Protein AF-A0A965LK51-F1 (afdb_monomer_lite)

Secondary structure (DSSP, 8-state):
------HHHHHHHHHHHHHHHHHHHHHHHHHHHHHHHHHHHHHTTTTS-S----------HHHHHHHHHHHHHHHHTTSS-HHHHHHHHHHHH-

Radius of gyration: 30.07 Å; chains: 1; bounding box: 59×20×89 Å

pLDDT: mean 75.63, std 17.56, range [42.25, 96.0]

Structure (mmCIF, N/CA/C/O backbone):
data_AF-A0A965LK51-F1
#
_entry.id   AF-A0A965LK51-F1
#
loop_
_atom_site.group_PDB
_atom_site.id
_atom_site.type_symbol
_atom_site.label_atom_id
_atom_site.label_alt_id
_atom_site.label_comp_id
_atom_site.label_asym_id
_atom_site.label_entity_id
_atom_site.label_seq_id
_atom_site.pdbx_PDB_ins_code
_atom_site.Cartn_x
_atom_site.Cartn_y
_atom_site.Cartn_z
_atom_site.occupancy
_atom_site.B_iso_or_equiv
_atom_site.auth_seq_id
_atom_site.auth_comp_id
_atom_site.auth_asym_id
_atom_site.auth_atom_id
_atom_site.pdbx_PDB_model_num
ATOM 1 N N . THR A 1 1 ? 38.928 10.066 -55.689 1.00 45.44 1 THR A N 1
ATOM 2 C CA . THR A 1 1 ? 39.020 8.891 -54.799 1.00 45.44 1 THR A CA 1
ATOM 3 C C . THR A 1 1 ? 37.901 8.983 -53.788 1.00 45.44 1 THR A C 1
ATOM 5 O O . THR A 1 1 ? 37.933 9.874 -52.953 1.00 45.44 1 THR A O 1
ATOM 8 N N . VAL A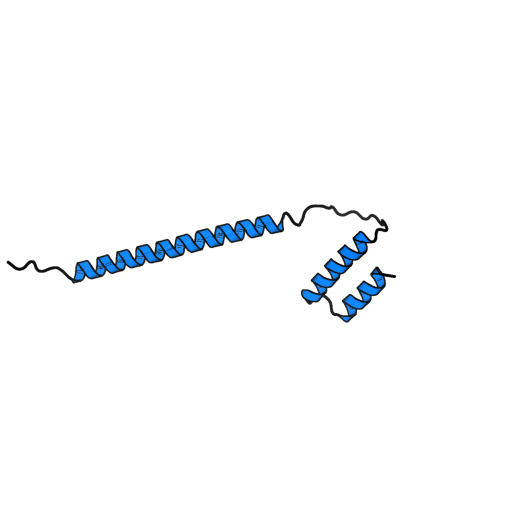 1 2 ? 36.844 8.182 -53.940 1.00 48.50 2 VAL A N 1
ATOM 9 C CA . VAL A 1 2 ? 35.670 8.253 -53.056 1.00 48.50 2 VAL A CA 1
ATOM 10 C C . VAL A 1 2 ? 36.015 7.505 -51.772 1.00 48.50 2 VAL A C 1
ATOM 12 O O . VAL A 1 2 ? 36.286 6.306 -51.818 1.00 48.50 2 VAL A O 1
ATOM 15 N N . ALA A 1 3 ? 36.077 8.221 -50.649 1.00 58.31 3 ALA A N 1
ATOM 16 C CA . ALA A 1 3 ? 36.261 7.622 -49.336 1.00 58.31 3 ALA A CA 1
ATOM 17 C C . ALA A 1 3 ? 35.110 6.637 -49.084 1.00 58.31 3 ALA A C 1
ATOM 19 O O . ALA A 1 3 ? 33.960 7.044 -48.925 1.00 58.31 3 ALA A O 1
ATOM 20 N N . ARG A 1 4 ? 35.409 5.334 -49.094 1.00 60.34 4 ARG A N 1
ATOM 21 C CA . ARG A 1 4 ? 34.473 4.309 -48.628 1.00 60.34 4 ARG A CA 1
ATOM 22 C C . ARG A 1 4 ? 34.288 4.527 -47.128 1.00 60.34 4 ARG A C 1
ATOM 24 O O . ARG A 1 4 ? 35.175 4.204 -46.347 1.00 60.34 4 ARG A O 1
ATOM 31 N N . MET A 1 5 ? 33.175 5.138 -46.737 1.00 62.59 5 MET A N 1
ATOM 32 C CA . MET A 1 5 ? 32.776 5.201 -45.335 1.00 62.59 5 MET A CA 1
ATOM 33 C C . MET A 1 5 ? 32.327 3.798 -44.913 1.00 62.59 5 MET A C 1
ATOM 35 O O . MET A 1 5 ? 31.395 3.246 -45.495 1.00 62.59 5 MET A O 1
ATOM 39 N N . ASP A 1 6 ? 33.008 3.205 -43.931 1.00 68.81 6 ASP A N 1
ATOM 40 C CA . ASP A 1 6 ? 32.641 1.909 -43.349 1.00 68.81 6 ASP A CA 1
ATOM 41 C C . ASP A 1 6 ? 31.373 2.059 -42.495 1.00 68.81 6 ASP A C 1
ATOM 43 O O . ASP A 1 6 ? 31.418 2.209 -41.271 1.00 68.81 6 ASP A O 1
ATOM 47 N N . PHE A 1 7 ? 30.217 2.022 -43.160 1.00 64.06 7 PHE A N 1
ATOM 48 C CA . PHE A 1 7 ? 28.891 2.124 -42.542 1.00 64.06 7 PHE A CA 1
ATOM 49 C C . PHE A 1 7 ? 28.673 1.109 -41.409 1.00 64.06 7 PHE A C 1
ATOM 51 O O . PHE A 1 7 ? 27.965 1.408 -40.449 1.00 64.06 7 PHE A O 1
ATOM 58 N N . GLY A 1 8 ? 29.333 -0.055 -41.465 1.00 68.81 8 GLY A N 1
ATOM 59 C CA . GLY A 1 8 ? 29.294 -1.047 -40.389 1.00 68.81 8 GLY A CA 1
ATOM 60 C C . GLY A 1 8 ? 29.823 -0.496 -39.062 1.00 68.81 8 GLY A C 1
ATOM 61 O O . GLY A 1 8 ? 29.156 -0.612 -38.039 1.00 68.81 8 GLY A O 1
ATOM 62 N N . LYS A 1 9 ? 30.978 0.182 -39.070 1.00 68.31 9 LYS A N 1
ATOM 63 C CA . LYS A 1 9 ? 31.594 0.743 -37.855 1.00 68.31 9 LYS A CA 1
ATOM 64 C C . LYS A 1 9 ? 30.752 1.869 -37.248 1.00 68.31 9 LYS A C 1
ATOM 66 O O . LYS A 1 9 ? 30.655 1.969 -36.028 1.00 68.31 9 LYS A O 1
ATOM 71 N N . ILE A 1 10 ? 30.127 2.683 -38.099 1.00 68.19 10 ILE A N 1
ATOM 72 C CA . ILE A 1 10 ? 29.250 3.787 -37.684 1.00 68.19 10 ILE A CA 1
ATOM 73 C C . ILE A 1 10 ? 27.994 3.238 -36.988 1.00 68.19 10 ILE A C 1
ATOM 75 O O . ILE A 1 10 ? 27.610 3.742 -35.935 1.00 68.19 10 ILE A O 1
ATOM 79 N N . GLY A 1 11 ? 27.408 2.157 -37.516 1.00 68.38 11 GLY A N 1
ATOM 80 C CA . GLY A 1 11 ? 26.257 1.489 -36.903 1.00 68.38 11 GLY A CA 1
ATOM 81 C C . GLY A 1 11 ? 26.549 0.934 -35.505 1.00 68.38 11 GLY A C 1
ATOM 82 O O . GLY A 1 11 ? 25.788 1.190 -34.575 1.00 68.38 11 GLY A O 1
ATOM 83 N N . TYR A 1 12 ? 27.675 0.234 -35.321 1.00 67.00 12 TYR A N 1
ATOM 84 C CA . TYR A 1 12 ? 28.052 -0.306 -34.004 1.00 67.00 12 TYR A CA 1
ATOM 85 C C . TYR A 1 12 ? 28.316 0.789 -32.958 1.00 67.00 12 TYR A C 1
ATOM 87 O O . TYR A 1 12 ? 27.927 0.628 -31.801 1.00 67.00 12 TYR A O 1
ATOM 95 N N . MET A 1 13 ? 28.935 1.909 -33.351 1.00 66.31 13 MET A N 1
ATOM 96 C CA . MET A 1 13 ? 29.200 3.037 -32.444 1.00 66.31 13 MET A CA 1
ATOM 97 C C . MET A 1 13 ? 27.905 3.723 -31.989 1.00 66.31 13 MET A C 1
ATOM 99 O O . MET A 1 13 ? 27.722 3.938 -30.794 1.00 66.31 13 MET A O 1
ATOM 103 N N . ALA A 1 14 ? 26.966 3.973 -32.906 1.00 69.19 14 ALA A N 1
ATOM 104 C CA . ALA A 1 14 ? 25.677 4.583 -32.571 1.00 69.19 14 ALA A CA 1
ATOM 105 C C . ALA A 1 14 ? 24.844 3.715 -31.606 1.00 69.19 14 ALA A C 1
ATOM 107 O O . ALA A 1 14 ? 24.203 4.229 -30.689 1.00 69.19 14 ALA A O 1
ATOM 108 N N . VAL A 1 15 ? 24.886 2.387 -31.768 1.00 71.38 15 VAL A N 1
ATOM 109 C CA . VAL A 1 15 ? 24.217 1.445 -30.854 1.00 71.38 15 VAL A CA 1
ATOM 110 C C . VAL A 1 15 ? 24.878 1.446 -29.472 1.00 71.38 15 VAL A C 1
ATOM 112 O O . VAL A 1 15 ? 24.180 1.434 -28.459 1.00 71.38 15 VAL A O 1
ATOM 115 N N . ALA A 1 16 ? 26.211 1.500 -29.402 1.00 68.56 16 ALA A N 1
ATOM 116 C CA . ALA A 1 16 ? 26.930 1.580 -28.131 1.00 68.56 16 ALA A CA 1
ATOM 117 C C . ALA A 1 16 ? 26.620 2.883 -27.367 1.00 68.56 16 ALA A C 1
ATOM 119 O O . ALA A 1 16 ? 26.391 2.844 -26.157 1.00 68.56 16 ALA A O 1
ATOM 120 N N . GLU A 1 17 ? 26.549 4.016 -28.070 1.00 73.06 17 GLU A N 1
ATOM 121 C CA . GLU A 1 17 ? 26.182 5.315 -27.491 1.00 73.06 17 GLU A CA 1
ATOM 122 C C . GLU A 1 17 ? 24.739 5.329 -26.970 1.00 73.06 17 GLU A C 1
ATOM 124 O O . GLU A 1 17 ? 24.496 5.743 -25.832 1.00 73.06 17 GLU A O 1
ATOM 129 N N . ALA A 1 18 ? 23.787 4.809 -27.753 1.00 73.69 18 ALA A N 1
ATOM 130 C CA . ALA A 1 18 ? 22.391 4.689 -27.334 1.00 73.69 18 ALA A CA 1
ATOM 131 C C . ALA A 1 18 ? 22.247 3.798 -26.088 1.00 73.69 18 ALA A C 1
ATOM 133 O O . ALA A 1 18 ? 21.580 4.178 -25.124 1.00 73.69 18 ALA A O 1
ATOM 134 N N . ASN A 1 19 ? 22.945 2.658 -26.062 1.00 78.81 19 ASN A N 1
ATOM 135 C CA . ASN A 1 19 ? 22.949 1.757 -24.910 1.00 78.81 19 ASN A CA 1
ATOM 136 C C . ASN A 1 19 ? 23.525 2.436 -23.655 1.00 78.81 19 ASN A C 1
ATOM 138 O O . ASN A 1 19 ? 22.972 2.287 -22.564 1.00 78.81 19 ASN A O 1
ATOM 142 N N . GLY A 1 20 ? 24.591 3.231 -23.795 1.00 83.19 20 GLY A N 1
ATOM 143 C CA . GLY A 1 20 ? 25.166 4.004 -22.690 1.00 83.19 20 GLY A CA 1
ATOM 144 C C . GLY A 1 20 ? 24.207 5.062 -22.131 1.00 83.19 20 GLY A C 1
ATOM 145 O O . GLY A 1 20 ? 24.065 5.194 -20.911 1.00 83.19 20 GLY A O 1
ATOM 146 N N . ALA A 1 21 ? 23.500 5.783 -23.006 1.00 81.88 21 ALA A N 1
ATOM 147 C CA . ALA A 1 21 ? 22.503 6.777 -22.608 1.00 81.88 21 ALA A CA 1
ATOM 148 C C . ALA A 1 21 ? 21.311 6.136 -21.874 1.00 81.88 21 ALA A C 1
ATOM 150 O O . ALA A 1 21 ? 20.895 6.630 -20.819 1.00 81.88 21 ALA A O 1
ATOM 151 N N . SER A 1 22 ? 20.811 5.002 -22.376 1.00 78.06 22 SER A N 1
A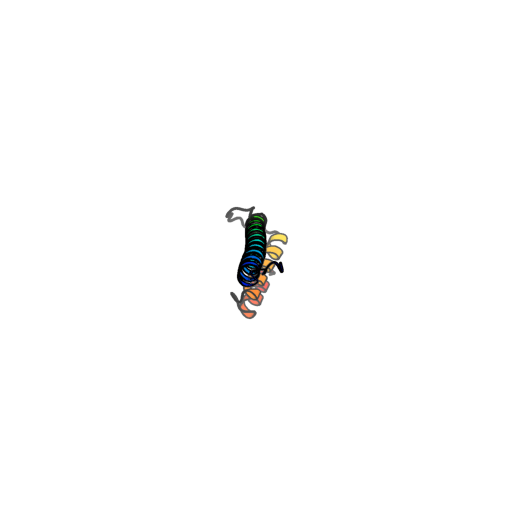TOM 152 C CA . SER A 1 22 ? 19.759 4.222 -21.717 1.00 78.06 22 SER A CA 1
ATOM 153 C C . SER A 1 22 ? 20.197 3.735 -20.337 1.00 78.06 22 SER A C 1
ATOM 155 O O . SER A 1 22 ? 19.465 3.918 -19.363 1.00 78.06 22 SER A O 1
ATOM 157 N N . GLN A 1 23 ? 21.416 3.203 -20.208 1.00 82.81 23 GLN A N 1
ATOM 158 C CA . GLN A 1 23 ? 21.937 2.746 -18.920 1.00 82.81 23 GLN A CA 1
ATOM 159 C C . GLN A 1 23 ? 22.071 3.900 -17.910 1.00 82.81 23 GLN A C 1
ATOM 161 O O . GLN A 1 23 ? 21.746 3.747 -16.731 1.00 82.81 23 GLN A O 1
ATOM 166 N N . MET A 1 24 ? 22.494 5.086 -18.362 1.00 88.69 24 MET A N 1
ATOM 167 C CA . MET A 1 24 ? 22.594 6.272 -17.508 1.00 88.69 24 MET A CA 1
ATOM 168 C C . MET A 1 24 ? 21.220 6.739 -17.003 1.00 88.69 24 MET A C 1
ATOM 170 O O . MET A 1 24 ? 21.097 7.123 -15.837 1.00 88.69 24 MET A O 1
ATOM 174 N N . ALA A 1 25 ? 20.188 6.701 -17.850 1.00 89.06 25 ALA A N 1
ATOM 175 C CA . ALA A 1 25 ? 18.822 7.047 -17.457 1.00 89.06 25 ALA A CA 1
ATOM 176 C C . ALA A 1 25 ? 18.267 6.070 -16.407 1.00 89.06 25 ALA A C 1
ATOM 178 O O . ALA A 1 25 ? 17.695 6.505 -15.405 1.00 89.06 25 ALA A O 1
ATOM 179 N N . ILE A 1 26 ? 18.513 4.768 -16.585 1.00 90.06 26 ILE A N 1
ATOM 180 C CA . ILE A 1 26 ? 18.117 3.721 -15.631 1.00 90.06 26 ILE A CA 1
ATOM 181 C C . ILE A 1 26 ? 18.787 3.952 -14.271 1.00 90.06 26 ILE A C 1
ATOM 183 O O . ILE A 1 26 ? 18.101 4.004 -13.251 1.00 90.06 26 ILE A O 1
ATOM 187 N N . ASN A 1 27 ? 20.098 4.201 -14.250 1.00 92.06 27 ASN A N 1
ATOM 188 C CA . ASN A 1 27 ? 20.834 4.450 -13.007 1.00 92.06 27 ASN A CA 1
ATOM 189 C C . ASN A 1 27 ? 20.340 5.712 -12.274 1.00 92.06 27 ASN A C 1
ATOM 191 O O . ASN A 1 27 ? 20.270 5.736 -11.044 1.00 92.06 27 ASN A O 1
ATOM 195 N N . LYS A 1 28 ? 19.979 6.775 -13.012 1.00 91.56 28 LYS A N 1
ATOM 196 C CA . LYS A 1 28 ? 19.395 7.998 -12.429 1.00 91.56 28 LYS A CA 1
ATOM 197 C C . LYS A 1 28 ? 18.040 7.719 -11.779 1.00 91.56 28 LYS A C 1
ATOM 199 O O . LYS A 1 28 ? 17.800 8.178 -10.663 1.00 91.56 28 LYS A O 1
ATOM 204 N N . LEU A 1 29 ? 17.180 6.952 -12.449 1.00 92.50 29 LEU A N 1
ATOM 205 C CA . LEU A 1 29 ? 15.878 6.555 -11.910 1.00 92.50 29 LEU A CA 1
ATOM 206 C C . LEU A 1 29 ? 16.027 5.683 -10.660 1.00 92.50 29 LEU A C 1
ATOM 208 O O . LEU A 1 29 ? 15.353 5.941 -9.666 1.00 92.50 29 LEU A O 1
ATOM 212 N N . GLN A 1 30 ?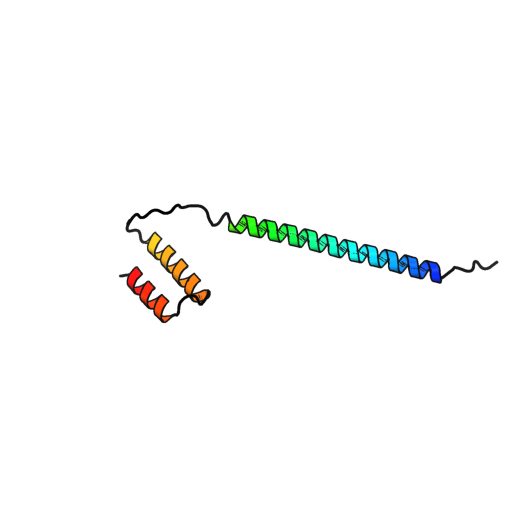 16.950 4.718 -10.671 1.00 92.56 30 GLN A N 1
ATOM 213 C CA . GLN A 1 30 ? 17.237 3.868 -9.512 1.00 92.56 30 GLN A CA 1
ATOM 214 C C . GLN A 1 30 ? 17.659 4.694 -8.293 1.00 92.56 30 GLN A C 1
ATOM 216 O O . GLN A 1 30 ? 17.026 4.590 -7.244 1.00 92.56 30 GLN A O 1
ATOM 221 N N . ARG A 1 31 ? 18.636 5.600 -8.448 1.00 93.25 31 ARG A N 1
ATOM 222 C CA . ARG A 1 31 ? 19.074 6.484 -7.351 1.00 93.25 31 ARG A CA 1
ATOM 223 C C . ARG A 1 31 ? 17.944 7.357 -6.809 1.00 93.25 31 ARG A C 1
ATOM 225 O O . ARG A 1 31 ? 17.855 7.581 -5.605 1.00 93.25 31 ARG A O 1
ATOM 232 N N . HIS A 1 32 ? 17.079 7.863 -7.687 1.00 89.44 32 HIS A N 1
ATOM 233 C CA . HIS A 1 32 ? 15.944 8.679 -7.268 1.00 89.44 32 HIS A CA 1
ATOM 234 C C . HIS A 1 32 ? 14.922 7.867 -6.456 1.00 89.44 32 HIS A C 1
ATOM 236 O O . HIS A 1 32 ? 14.435 8.339 -5.429 1.00 89.44 32 HIS A O 1
ATOM 242 N N . ILE A 1 33 ? 14.632 6.633 -6.877 1.00 92.44 33 ILE A N 1
ATOM 243 C CA . ILE A 1 33 ? 13.742 5.719 -6.150 1.00 92.44 33 ILE A CA 1
ATOM 244 C C . ILE A 1 33 ? 14.333 5.369 -4.780 1.00 92.44 33 ILE A C 1
ATOM 246 O O . ILE A 1 33 ? 13.632 5.474 -3.774 1.00 92.44 33 ILE A O 1
ATOM 250 N N . GLU A 1 34 ? 15.618 5.020 -4.716 1.00 90.75 34 GLU A N 1
ATOM 251 C CA . GLU A 1 34 ? 16.313 4.710 -3.460 1.00 90.75 34 GLU A CA 1
ATOM 252 C C . GLU A 1 34 ? 16.283 5.893 -2.484 1.00 90.75 34 GLU A C 1
ATOM 254 O O . GLU A 1 34 ? 15.939 5.717 -1.312 1.00 90.75 34 GLU A O 1
ATOM 259 N N . SER A 1 35 ? 16.549 7.110 -2.973 1.00 87.31 35 SER A N 1
ATOM 260 C CA . SER A 1 35 ? 16.472 8.332 -2.165 1.00 87.31 35 SER A CA 1
ATOM 261 C C . SER A 1 35 ? 15.069 8.552 -1.593 1.00 87.31 35 SER A C 1
ATOM 263 O O . SER A 1 35 ? 14.934 8.858 -0.409 1.00 87.31 35 SER A O 1
ATOM 265 N N . ARG A 1 36 ? 14.016 8.354 -2.398 1.00 89.94 36 ARG A N 1
ATOM 266 C CA . ARG A 1 36 ? 12.624 8.514 -1.944 1.00 89.94 36 ARG A CA 1
ATOM 267 C C . ARG A 1 36 ? 12.198 7.430 -0.955 1.00 89.94 36 ARG A C 1
ATOM 269 O O . ARG A 1 36 ? 11.469 7.720 -0.011 1.00 89.94 36 ARG A O 1
ATOM 276 N N . ILE A 1 37 ? 12.652 6.188 -1.130 1.00 84.06 37 ILE A N 1
ATOM 277 C CA . ILE A 1 37 ? 12.390 5.104 -0.168 1.00 84.06 37 ILE A CA 1
ATOM 278 C C . ILE A 1 37 ? 13.021 5.433 1.189 1.00 84.06 37 ILE A C 1
ATOM 280 O O . ILE A 1 37 ? 12.390 5.213 2.224 1.00 84.06 37 ILE A O 1
ATOM 284 N N . MET A 1 38 ? 14.246 5.963 1.194 1.00 74.75 38 MET A N 1
ATOM 285 C CA . MET A 1 38 ? 14.921 6.378 2.424 1.00 74.75 38 MET A CA 1
ATOM 286 C C . MET A 1 38 ? 14.199 7.536 3.116 1.00 74.75 38 MET A C 1
ATOM 288 O O . MET A 1 38 ? 13.998 7.472 4.326 1.00 74.75 38 MET A O 1
ATOM 292 N N . GLU A 1 39 ? 13.737 8.534 2.362 1.00 76.62 39 GLU A N 1
ATOM 293 C CA . GLU A 1 39 ? 12.929 9.643 2.885 1.00 76.62 39 GLU A CA 1
ATOM 294 C C . GLU A 1 39 ? 11.623 9.145 3.526 1.00 76.62 39 GLU A C 1
ATOM 296 O O . GLU A 1 39 ? 11.316 9.474 4.667 1.00 76.62 39 GLU A O 1
ATOM 301 N N . VAL A 1 40 ? 10.889 8.246 2.865 1.00 70.69 40 VAL A N 1
ATOM 302 C CA . VAL A 1 40 ? 9.654 7.676 3.433 1.00 70.69 40 VAL A CA 1
ATOM 303 C C . VAL A 1 40 ? 9.935 6.825 4.679 1.00 70.69 40 VAL A C 1
ATOM 305 O O . VAL A 1 40 ? 9.136 6.831 5.620 1.00 70.69 40 VAL A O 1
ATOM 308 N N . LYS A 1 41 ? 11.061 6.099 4.727 1.00 67.38 41 LYS A N 1
ATOM 309 C CA . LYS A 1 41 ? 11.467 5.335 5.919 1.00 67.38 41 LYS A CA 1
ATOM 310 C C . LYS A 1 41 ? 11.761 6.249 7.109 1.00 67.38 41 LYS A C 1
ATOM 312 O O . LYS A 1 41 ? 11.361 5.912 8.220 1.00 67.38 41 LYS A O 1
ATOM 317 N N . THR A 1 42 ? 12.399 7.400 6.902 1.00 56.75 42 THR A N 1
ATOM 318 C CA . THR A 1 42 ? 12.666 8.356 7.989 1.00 56.75 42 THR A CA 1
ATOM 319 C C . THR A 1 42 ? 11.413 9.143 8.387 1.00 56.75 42 THR A C 1
ATOM 321 O O . THR A 1 42 ? 11.211 9.392 9.577 1.00 56.75 42 THR A O 1
ATOM 324 N N . SER A 1 43 ? 10.502 9.433 7.450 1.00 53.41 43 SER A N 1
ATOM 325 C CA . SER A 1 43 ? 9.212 10.078 7.750 1.00 53.41 43 SER A CA 1
ATOM 326 C C . SER A 1 43 ? 8.237 9.186 8.531 1.00 53.41 43 SER A C 1
ATOM 328 O O . SER A 1 43 ? 7.393 9.703 9.259 1.00 53.41 43 SER A O 1
ATOM 330 N N . LYS A 1 44 ? 8.350 7.852 8.442 1.00 55.31 44 LYS A N 1
ATOM 331 C CA . LYS A 1 44 ? 7.531 6.921 9.246 1.00 55.31 44 LYS A CA 1
ATOM 332 C C . LYS A 1 44 ? 8.035 6.718 10.681 1.00 55.31 44 LYS A C 1
ATOM 334 O O . LYS A 1 44 ? 7.289 6.187 11.495 1.00 55.31 44 LYS A O 1
ATOM 339 N N . ILE A 1 45 ? 9.247 7.172 11.016 1.00 51.41 45 ILE A N 1
ATOM 340 C CA . ILE A 1 45 ? 9.785 7.112 12.390 1.00 51.41 45 ILE A CA 1
ATOM 341 C C . ILE A 1 45 ? 9.513 8.418 13.155 1.00 51.41 45 ILE A C 1
ATOM 343 O O . ILE A 1 45 ? 9.312 8.392 14.363 1.00 51.41 45 ILE A O 1
ATOM 347 N N . GLN A 1 46 ? 9.365 9.554 12.468 1.00 44.53 46 GLN A N 1
ATOM 348 C CA . GLN A 1 46 ? 8.985 10.827 13.108 1.00 44.53 46 GLN A CA 1
ATOM 349 C C . GLN A 1 46 ? 7.469 11.006 13.306 1.00 44.53 46 GLN A C 1
ATOM 351 O O . GLN A 1 46 ? 7.014 12.068 13.719 1.00 44.53 46 GLN A O 1
ATOM 356 N N . LYS A 1 47 ? 6.682 9.952 13.061 1.00 47.53 47 LYS A N 1
ATOM 357 C CA . LYS A 1 47 ? 5.291 9.837 13.530 1.00 47.53 47 LYS A CA 1
ATOM 358 C C . LYS A 1 47 ? 5.108 8.667 14.508 1.00 47.53 47 LYS A C 1
ATOM 360 O O . LYS A 1 47 ? 3.997 8.184 14.693 1.00 47.53 47 LYS A O 1
ATOM 365 N N . ALA A 1 48 ? 6.212 8.199 15.098 1.00 45.34 48 ALA A N 1
ATOM 366 C CA . ALA A 1 48 ? 6.261 7.107 16.067 1.00 45.34 48 ALA A CA 1
ATOM 367 C C . ALA A 1 48 ? 7.325 7.386 17.150 1.00 45.34 48 ALA A C 1
ATOM 369 O O . ALA A 1 48 ? 8.256 6.618 17.369 1.00 45.34 48 ALA A O 1
ATOM 370 N N . GLY A 1 49 ? 7.173 8.521 17.823 1.00 43.81 49 GLY A N 1
ATOM 371 C CA . GLY A 1 49 ? 7.810 8.865 19.094 1.00 43.81 49 GLY A CA 1
ATOM 372 C C . GLY A 1 49 ? 7.171 10.178 19.533 1.00 43.81 49 GLY A C 1
ATOM 373 O O . GLY A 1 49 ? 7.258 11.146 18.795 1.00 43.81 49 GLY A O 1
ATOM 374 N N . GLU A 1 50 ? 6.399 10.279 20.608 1.00 44.25 50 GLU A N 1
ATOM 375 C CA . GLU A 1 50 ? 6.435 9.610 21.911 1.00 44.25 50 GLU A CA 1
ATOM 376 C C . GLU A 1 50 ? 5.030 9.040 22.246 1.00 44.25 50 GLU A C 1
ATOM 378 O O . GLU A 1 50 ? 4.020 9.612 21.867 1.00 44.25 50 GLU A O 1
ATOM 383 N N . THR A 1 51 ? 4.848 7.913 22.934 1.00 42.62 51 THR A N 1
ATOM 384 C CA . THR A 1 51 ? 5.231 7.722 24.336 1.00 42.62 51 THR A CA 1
ATOM 385 C C . THR A 1 51 ? 5.218 6.237 24.740 1.00 42.62 51 THR A C 1
ATOM 387 O O . THR A 1 51 ? 4.498 5.401 24.204 1.00 42.62 51 THR A O 1
ATOM 390 N N . LYS A 1 52 ? 6.092 5.959 25.709 1.00 44.84 52 LYS A N 1
ATOM 391 C CA . LYS A 1 52 ? 6.359 4.726 26.465 1.00 44.84 52 LYS A CA 1
ATOM 392 C C . LYS A 1 52 ? 5.121 3.932 26.928 1.00 44.84 52 LYS A C 1
ATOM 394 O O . LYS A 1 52 ? 4.060 4.523 27.111 1.00 44.84 52 LYS A O 1
ATOM 399 N N . PRO A 1 53 ? 5.293 2.637 27.278 1.00 54.12 53 PRO A N 1
ATOM 400 C CA . PRO A 1 53 ? 4.276 1.891 28.008 1.00 54.12 53 PRO A CA 1
ATOM 401 C C . PRO A 1 53 ? 4.051 2.573 29.360 1.00 54.12 53 PRO A C 1
ATOM 403 O O . PRO A 1 53 ? 4.951 2.637 30.200 1.00 54.12 53 PRO A O 1
ATOM 406 N N . LYS A 1 54 ? 2.858 3.126 29.555 1.00 42.25 54 LYS A N 1
ATOM 407 C CA . LYS A 1 54 ? 2.372 3.524 30.868 1.00 42.25 54 LYS A CA 1
ATOM 408 C C . LYS A 1 54 ? 0.939 3.051 30.998 1.00 42.25 54 LYS A C 1
ATOM 410 O O . LYS A 1 54 ? 0.005 3.678 30.506 1.00 42.25 54 LYS A O 1
ATOM 415 N N . ASP A 1 55 ? 0.798 1.946 31.714 1.00 55.12 55 ASP A N 1
ATOM 416 C CA . ASP A 1 55 ? -0.340 1.747 32.591 1.00 55.12 55 ASP A CA 1
ATOM 417 C C . ASP A 1 55 ? -0.544 3.024 33.413 1.00 55.12 55 ASP A C 1
ATOM 419 O O . ASP A 1 55 ? 0.169 3.297 34.376 1.00 55.12 55 ASP A O 1
ATOM 423 N N . SER A 1 56 ? -1.493 3.855 33.004 1.00 43.47 56 SER A N 1
ATOM 424 C CA . SER A 1 56 ? -2.041 4.891 33.870 1.00 43.47 56 SER A CA 1
ATOM 425 C C . SER A 1 56 ? -3.405 5.302 33.350 1.00 43.47 56 SER A C 1
ATOM 427 O O . SER A 1 56 ? -3.551 6.179 32.508 1.00 43.47 56 SER A O 1
ATOM 429 N N . LYS A 1 57 ? -4.400 4.618 33.910 1.00 54.00 57 LYS A N 1
ATOM 430 C CA . LYS A 1 57 ? -5.781 5.055 34.089 1.00 54.00 57 LYS A CA 1
ATOM 431 C C . LYS A 1 57 ? -5.823 6.562 34.384 1.00 54.00 57 LYS A C 1
ATOM 433 O O . LYS A 1 57 ? -5.589 6.976 35.514 1.00 54.00 57 LYS A O 1
ATOM 438 N N . SER A 1 58 ? -6.099 7.367 33.366 1.00 42.84 58 SER A N 1
ATOM 439 C CA . SER A 1 58 ? -6.374 8.795 33.492 1.00 42.84 58 SER A CA 1
ATOM 440 C C . SER A 1 58 ? -7.459 9.142 32.486 1.00 42.84 58 SER A C 1
ATOM 442 O O . SER A 1 58 ? -7.321 8.918 31.292 1.00 42.84 58 SER A O 1
ATOM 444 N N . SER A 1 59 ? -8.592 9.586 33.003 1.00 58.69 59 SER A N 1
ATOM 445 C CA . SER A 1 59 ? -9.779 9.959 32.252 1.00 58.69 59 SER A CA 1
ATOM 446 C C . SER A 1 59 ? -9.532 11.252 31.472 1.00 58.69 59 SER A C 1
ATOM 448 O O . SER A 1 59 ? -9.542 12.321 32.076 1.00 58.69 59 SER A O 1
ATOM 450 N N . ASN A 1 60 ? -9.351 11.184 30.153 1.00 55.12 60 ASN A N 1
ATOM 451 C CA . ASN A 1 60 ? -9.423 12.360 29.288 1.00 55.12 60 ASN A CA 1
ATOM 452 C C . ASN A 1 60 ? -10.051 11.999 27.939 1.00 55.12 60 ASN A C 1
ATOM 454 O O . ASN A 1 60 ? -9.674 11.039 27.281 1.00 55.12 60 ASN A O 1
ATOM 458 N N . THR A 1 61 ? -11.016 12.796 27.496 1.00 61.47 61 THR A N 1
ATOM 459 C CA . THR A 1 61 ? -11.724 12.668 26.209 1.00 61.47 61 THR A CA 1
ATOM 460 C C . THR A 1 61 ? -10.793 12.626 24.990 1.00 61.47 61 THR A C 1
ATOM 462 O O . THR A 1 61 ? -11.166 12.067 23.961 1.00 61.47 61 THR A O 1
ATOM 465 N N . ALA A 1 62 ? -9.575 13.167 25.101 1.00 65.69 62 ALA A N 1
ATOM 466 C CA . ALA A 1 62 ? -8.535 13.048 24.080 1.00 65.69 62 ALA A CA 1
ATOM 467 C C . ALA A 1 62 ? -8.095 11.586 23.850 1.00 65.69 62 ALA A C 1
ATOM 469 O O . ALA A 1 62 ? -7.923 11.180 22.701 1.00 65.69 62 ALA A O 1
ATOM 470 N N . ASP A 1 63 ? -8.027 10.770 24.910 1.00 79.88 63 ASP A N 1
ATOM 471 C CA . ASP A 1 63 ? -7.689 9.344 24.813 1.00 79.88 63 ASP A CA 1
ATOM 472 C C . ASP A 1 63 ? -8.773 8.552 24.075 1.00 79.88 63 ASP A C 1
ATOM 474 O O . ASP A 1 63 ? -8.475 7.608 23.345 1.00 79.88 63 ASP A O 1
ATOM 478 N N . VAL A 1 64 ? -10.041 8.955 24.213 1.00 84.81 64 VAL A N 1
ATOM 479 C CA . VAL A 1 64 ? -11.165 8.318 23.510 1.00 84.81 64 VAL A CA 1
ATOM 480 C C . VAL A 1 64 ? -11.056 8.541 22.003 1.00 84.81 64 VAL A C 1
ATOM 482 O O . VAL A 1 64 ? -11.245 7.606 21.228 1.00 84.81 64 VAL A O 1
ATOM 485 N N . VAL A 1 65 ? -10.711 9.755 21.569 1.00 87.31 65 VAL A N 1
ATOM 486 C CA . VAL A 1 65 ? -10.546 10.060 20.140 1.00 87.31 65 VAL A CA 1
ATOM 487 C C . VAL A 1 65 ? -9.382 9.266 19.546 1.00 87.31 65 VAL A C 1
ATOM 489 O O . VAL A 1 65 ? -9.533 8.669 18.479 1.00 87.31 65 VAL A O 1
ATOM 492 N N . GLU A 1 66 ? -8.248 9.193 20.246 1.00 87.75 66 GLU A N 1
ATOM 493 C CA . GLU A 1 66 ? -7.084 8.432 19.782 1.00 87.75 66 GLU A CA 1
ATOM 494 C C . GLU A 1 66 ? -7.366 6.921 19.716 1.00 87.75 66 GLU A C 1
ATOM 496 O O . GLU A 1 66 ? -6.975 6.244 18.762 1.00 87.75 66 GLU A O 1
ATOM 501 N N . GLN A 1 67 ? -8.104 6.385 20.690 1.00 89.19 67 GLN A N 1
ATOM 502 C CA . GLN A 1 67 ? -8.531 4.986 20.678 1.00 89.19 67 GLN A CA 1
ATOM 503 C C . GLN A 1 67 ? -9.537 4.695 19.551 1.00 89.19 67 GLN A C 1
ATOM 505 O O . GLN A 1 67 ? -9.433 3.653 18.906 1.00 89.19 67 GLN A O 1
ATOM 510 N N . LEU A 1 68 ? -10.458 5.616 19.241 1.00 92.06 68 LEU A N 1
ATOM 511 C CA . LEU A 1 68 ? -11.373 5.478 18.098 1.00 92.06 68 LEU A CA 1
ATOM 512 C C . LEU A 1 68 ? -10.637 5.478 16.754 1.00 92.06 68 LEU A C 1
ATOM 514 O O . LEU A 1 68 ? -10.993 4.696 15.872 1.00 92.06 68 LEU A O 1
ATOM 518 N N . LEU A 1 69 ? -9.610 6.320 16.603 1.00 93.00 69 LEU A N 1
ATOM 519 C CA . LEU A 1 69 ? -8.745 6.336 15.420 1.00 93.00 69 LEU A CA 1
ATOM 520 C C . LEU A 1 69 ? -8.059 4.980 15.220 1.00 93.00 69 LEU A C 1
ATOM 522 O O . LEU A 1 69 ? -8.184 4.397 14.146 1.00 93.00 69 LEU A O 1
ATOM 526 N N . LYS A 1 70 ? -7.446 4.425 16.273 1.00 92.44 70 LYS A N 1
ATOM 527 C CA . LYS A 1 70 ? -6.813 3.092 16.227 1.00 92.44 70 LYS A CA 1
ATOM 528 C C . LYS A 1 70 ? -7.812 1.994 15.855 1.00 92.44 70 LYS A C 1
ATOM 530 O O . LYS A 1 70 ? -7.516 1.139 15.028 1.00 92.44 70 LYS A O 1
ATOM 535 N N . LEU A 1 71 ? -9.021 2.029 16.420 1.00 94.38 71 LEU A N 1
ATOM 536 C CA . LEU A 1 71 ? -10.075 1.071 16.073 1.00 94.38 71 LEU A CA 1
ATOM 537 C C . LEU A 1 71 ? -10.497 1.179 14.600 1.00 94.38 71 LEU A C 1
ATOM 539 O O . LEU A 1 71 ? -10.762 0.159 13.966 1.00 94.38 71 LEU A O 1
ATOM 543 N N . LYS A 1 72 ? -10.546 2.394 14.042 1.00 93.56 72 LYS A N 1
ATOM 544 C CA . LYS A 1 72 ? -10.899 2.609 12.634 1.00 93.56 72 LYS A CA 1
ATOM 545 C C . LYS A 1 72 ? -9.801 2.107 11.694 1.00 93.56 72 LYS A C 1
ATOM 547 O O . LYS A 1 72 ? -10.119 1.442 10.715 1.00 93.56 72 LYS A O 1
ATOM 552 N N . GLU A 1 73 ? -8.535 2.336 12.033 1.00 94.62 73 GLU A N 1
ATOM 553 C CA . GLU A 1 73 ? -7.396 1.789 11.285 1.00 94.62 73 GLU A CA 1
ATOM 554 C C . GLU A 1 73 ? -7.418 0.253 11.250 1.00 94.62 73 GLU A C 1
ATOM 556 O O . GLU A 1 73 ? -7.179 -0.341 10.200 1.00 94.62 73 GLU A O 1
ATOM 561 N N . LEU A 1 74 ? -7.764 -0.400 12.366 1.00 93.50 74 LEU A N 1
ATOM 562 C CA . LEU A 1 74 ? -7.909 -1.860 12.424 1.00 93.50 74 LEU A CA 1
ATOM 563 C C . LEU A 1 74 ? -9.058 -2.374 11.548 1.00 93.50 74 LEU A C 1
ATOM 565 O O . LEU A 1 74 ? -8.919 -3.419 10.912 1.00 93.50 74 LEU A O 1
ATOM 569 N N . LEU A 1 75 ? -10.179 -1.650 11.503 1.00 93.88 75 LEU A N 1
ATOM 570 C CA . LEU A 1 75 ? -11.309 -1.983 10.634 1.00 93.88 75 LEU A CA 1
ATOM 571 C C . LEU A 1 75 ? -10.928 -1.841 9.155 1.00 93.88 75 LEU A C 1
ATOM 573 O O . LEU A 1 75 ? -11.194 -2.741 8.364 1.00 93.88 75 LEU A O 1
ATOM 577 N N . ASP A 1 76 ? -10.270 -0.741 8.787 1.00 94.94 76 ASP A N 1
ATOM 578 C CA . ASP A 1 76 ? -9.855 -0.476 7.405 1.00 94.94 76 ASP A CA 1
ATOM 579 C C . ASP A 1 76 ? -8.760 -1.454 6.937 1.00 94.94 76 ASP A C 1
ATOM 581 O O . ASP A 1 76 ? -8.698 -1.808 5.761 1.00 94.94 76 ASP A O 1
ATOM 585 N N . ALA A 1 77 ? -7.935 -1.953 7.864 1.00 94.88 77 ALA A N 1
ATOM 586 C CA . ALA A 1 77 ? -6.980 -3.033 7.619 1.00 94.88 77 ALA A CA 1
ATOM 587 C C . ALA A 1 77 ? -7.628 -4.431 7.535 1.00 94.88 77 ALA A C 1
ATOM 589 O O . ALA A 1 77 ? -6.933 -5.405 7.245 1.00 94.88 77 ALA A O 1
ATOM 590 N N . GLY A 1 78 ? -8.931 -4.558 7.816 1.00 93.06 78 GLY A N 1
ATOM 591 C CA . GLY A 1 78 ? -9.640 -5.839 7.866 1.00 93.06 78 GLY A CA 1
ATOM 592 C C . GLY A 1 78 ? -9.239 -6.733 9.046 1.00 93.06 78 GLY A C 1
ATOM 593 O O . GLY A 1 78 ? -9.527 -7.927 9.029 1.00 93.06 78 GLY A O 1
ATOM 594 N N . ALA A 1 79 ? -8.567 -6.178 10.061 1.00 96.00 79 ALA A N 1
ATOM 595 C CA . ALA A 1 79 ? -8.140 -6.909 11.255 1.00 96.00 79 ALA A CA 1
ATOM 596 C C . ALA A 1 79 ? -9.296 -7.159 12.236 1.00 96.00 79 ALA A C 1
ATOM 598 O O . ALA A 1 79 ? -9.234 -8.095 13.030 1.00 96.00 79 ALA A O 1
ATOM 599 N N . ILE A 1 80 ? -10.336 -6.322 12.179 1.00 95.94 80 ILE A N 1
ATOM 600 C CA . ILE A 1 80 ? -11.592 -6.495 12.912 1.00 95.94 80 ILE A CA 1
ATOM 601 C C . ILE A 1 80 ? -12.778 -6.325 11.965 1.00 95.94 80 ILE A C 1
ATOM 603 O O . ILE A 1 80 ? -12.706 -5.609 10.967 1.00 95.94 80 ILE A O 1
ATOM 607 N N . SER A 1 81 ? -13.890 -6.960 12.306 1.00 94.94 81 SER A N 1
ATOM 608 C CA . SER A 1 81 ? -15.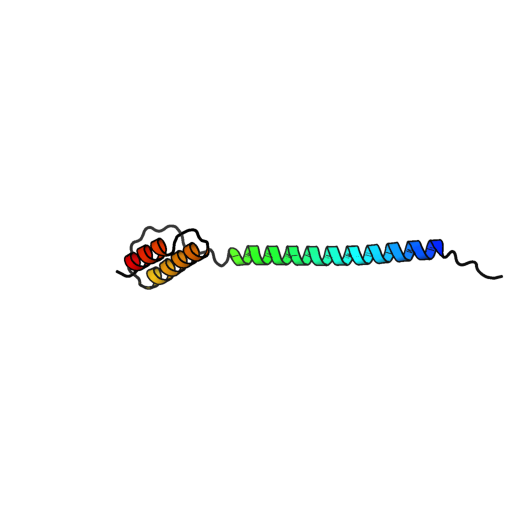174 -6.781 11.640 1.00 94.94 81 SER A CA 1
ATOM 609 C C . SER A 1 81 ? -15.878 -5.496 12.090 1.00 94.94 81 SER A C 1
ATOM 611 O O . SER A 1 81 ? -15.628 -4.942 13.164 1.00 94.94 81 SER A O 1
ATOM 613 N N . GLU A 1 82 ? -16.839 -5.037 11.289 1.00 93.69 82 GLU A N 1
ATOM 614 C CA . GLU A 1 82 ? -17.663 -3.870 11.620 1.00 93.69 82 GLU A CA 1
ATOM 615 C C . GLU A 1 82 ? -18.479 -4.074 12.913 1.00 93.69 82 GLU A C 1
ATOM 617 O O . GLU A 1 82 ? -18.696 -3.134 13.683 1.00 93.69 82 GLU A O 1
ATOM 622 N N . ALA A 1 83 ? -18.881 -5.317 13.203 1.00 94.19 83 ALA A N 1
ATOM 623 C CA . ALA A 1 83 ? -19.558 -5.675 14.447 1.00 94.19 83 ALA A CA 1
ATOM 624 C C . ALA A 1 83 ? -18.647 -5.480 15.673 1.00 94.19 83 ALA A C 1
ATOM 626 O O . ALA A 1 83 ? -19.075 -4.910 16.681 1.00 94.19 83 ALA A O 1
ATOM 627 N N . GLU A 1 84 ? -17.381 -5.892 15.574 1.00 92.31 84 GLU A N 1
ATOM 628 C CA . GLU A 1 84 ? -16.379 -5.724 16.632 1.00 92.31 84 GLU A CA 1
ATOM 629 C C . GLU A 1 84 ? -16.021 -4.252 16.838 1.00 92.31 84 GLU A C 1
ATOM 631 O O . GLU A 1 84 ? -16.003 -3.781 17.978 1.00 92.31 84 GLU A O 1
ATOM 636 N N . PHE A 1 85 ? -15.834 -3.495 15.752 1.00 95.31 85 PHE A N 1
ATOM 637 C CA . PHE A 1 85 ? -15.612 -2.051 15.817 1.00 95.31 85 PHE A CA 1
ATOM 638 C C . PHE A 1 85 ? -16.751 -1.340 16.558 1.00 95.31 85 PHE A C 1
ATOM 640 O O . PHE A 1 85 ? -16.509 -0.575 17.492 1.00 95.31 85 PHE A O 1
ATOM 647 N N . ASN A 1 86 ? -18.004 -1.626 16.194 1.00 93.25 86 ASN A N 1
ATOM 648 C CA . ASN A 1 86 ? -19.167 -1.010 16.828 1.00 93.25 86 ASN A CA 1
ATOM 649 C C . ASN A 1 86 ? -19.313 -1.408 18.305 1.00 93.25 86 ASN A C 1
ATOM 651 O O . ASN A 1 86 ? -19.708 -0.578 19.129 1.00 93.25 86 ASN A O 1
ATOM 655 N N . GLY A 1 87 ? -18.967 -2.647 18.662 1.00 94.25 87 GLY A N 1
ATOM 656 C CA . GLY A 1 87 ? -18.938 -3.103 20.052 1.00 94.25 87 GLY A CA 1
ATOM 657 C C . GLY A 1 87 ? -17.888 -2.370 20.891 1.00 94.25 87 GLY A C 1
ATOM 658 O O . GLY A 1 87 ? -18.184 -1.915 21.997 1.00 94.25 87 GLY A O 1
ATOM 659 N N . LEU A 1 88 ? -16.678 -2.207 20.353 1.00 91.62 88 LEU A N 1
ATOM 660 C CA . LEU A 1 88 ? -15.578 -1.503 21.018 1.00 91.62 88 LEU A CA 1
ATOM 661 C C . LEU A 1 88 ? -15.842 0.005 21.110 1.00 91.62 88 LEU A C 1
ATOM 663 O O . LEU A 1 88 ? -15.633 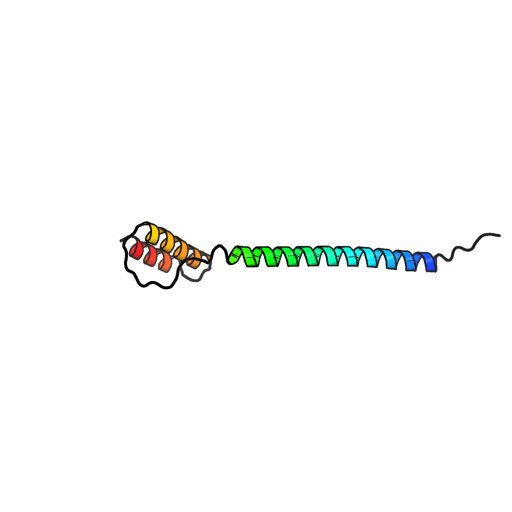0.593 22.167 1.00 91.62 88 LEU A O 1
ATOM 667 N N . LYS A 1 89 ? -16.405 0.609 20.058 1.00 92.00 89 LYS A N 1
ATOM 668 C CA . LYS A 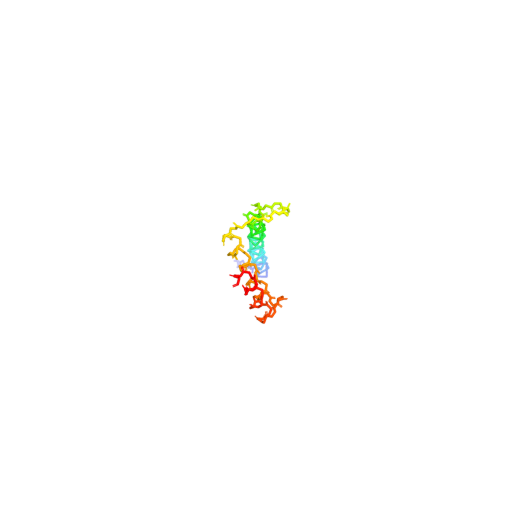1 89 ? -16.838 2.012 20.048 1.00 92.00 89 LYS A CA 1
ATOM 669 C C . LYS A 1 89 ? -17.856 2.304 21.151 1.00 92.00 89 LYS A C 1
ATOM 671 O O . LYS A 1 89 ? -17.698 3.286 21.867 1.00 92.00 89 LYS A O 1
ATOM 676 N N . LYS A 1 90 ? -18.874 1.452 21.323 1.00 91.50 90 LYS A N 1
ATOM 677 C CA . LYS A 1 90 ? -19.868 1.609 22.402 1.00 91.50 90 LYS A CA 1
ATOM 678 C C . LYS A 1 90 ? -19.228 1.504 23.786 1.00 91.50 90 LYS A C 1
ATOM 680 O O . LYS A 1 90 ? -19.453 2.369 24.617 1.00 91.50 90 LYS A O 1
ATOM 685 N N . LYS A 1 91 ? -18.370 0.500 24.006 1.00 88.62 91 LYS A N 1
ATOM 686 C CA . LYS A 1 91 ? -17.637 0.339 25.276 1.00 88.62 91 LYS A CA 1
ATOM 687 C C . LYS A 1 91 ? -16.764 1.546 25.618 1.00 88.62 91 LYS A C 1
ATOM 689 O O . LYS A 1 91 ? -16.572 1.841 26.790 1.00 88.62 91 LYS A O 1
ATOM 694 N N . LEU A 1 92 ? -16.224 2.204 24.598 1.00 86.88 92 LEU A N 1
ATOM 695 C CA . LEU A 1 92 ? -15.324 3.335 24.753 1.00 86.88 92 LEU A CA 1
ATOM 696 C C . LEU A 1 92 ? -16.057 4.658 25.034 1.00 86.88 92 LEU A C 1
ATOM 698 O O . LEU A 1 92 ? -15.498 5.527 25.697 1.00 86.88 92 LEU A O 1
ATOM 702 N N . MET A 1 93 ? -17.286 4.820 24.533 1.00 82.94 93 MET A N 1
ATOM 703 C CA . MET A 1 93 ? -18.071 6.053 24.694 1.00 82.94 93 MET A CA 1
ATOM 704 C C . MET A 1 93 ? -19.041 6.047 25.886 1.00 82.94 93 MET A C 1
ATOM 706 O O . MET A 1 93 ? -19.564 7.113 26.207 1.00 82.94 93 MET A O 1
ATOM 710 N N . GLY A 1 94 ? -19.209 4.905 26.566 1.00 74.81 94 GLY A N 1
ATOM 711 C CA . GLY A 1 94 ? -20.117 4.752 27.710 1.00 74.81 94 GLY A CA 1
ATOM 712 C C . GLY A 1 94 ? -21.534 4.398 27.292 1.00 74.81 94 GLY A C 1
ATOM 713 O O . GLY A 1 94 ? -22.128 5.161 26.501 1.00 74.81 94 GLY A O 1
#

Foldseek 3Di:
DDPPDPVVVVVVVVVVVVVVVVVVVVVVVVVVVVVVVVVVVVVVVVVPDDDDDDPDDDDDPVVLVVVLVVLVVCVVVVVDDPVVSVVVNVVSVD

Sequence (94 aa):
TVARMDFGKIGYMAVAEANGASQMAINKLQRHIESRIMEVKTSKIQKAGETKPKDSKSSNTADVVEQLLKLKELLDAGAISEAEFNGLKKKLMG